Protein AF-A0AAJ3YZ56-F1 (afdb_monomer_lite)

Sequence (107 aa):
MEEWIRKLSYGNKRLNRSVLACSTLKISAIVQADFTEKLYKESLPFDKPVMKTVKRMMIQEETDSCTLYGKSGARLSRSGLRWFAGFITSGDSTYVFTLNMNGSVRE

Secondary structure (DSSP, 8-state):
-HHHHHHTT-TT----S-TTSS-S----HHHHHHHHHHHHTT-SSS-HHHHHHHHHHTEEEE-SS-EEEEEEEE--STT-EEEEEEEEEETTEEEEEEEEEE-----

Foldseek 3Di:
DLVLCVLLVAAPSAADPVNPPDTPGDHDFVSLLVSQVCLVVVNRPDDSVVSVVQQVVQFPDDDPFKTWGWDKDFDPDQFRWIKIWTWMDGPPDIGGGIDIDTDHPDD

Radius of gyration: 15.36 Å; chains: 1; bounding box: 38×43×35 Å

Organism: NCBI:txid1664069

Structure (mmCIF, N/CA/C/O backbone):
data_AF-A0AAJ3YZ56-F1
#
_entry.id   AF-A0AAJ3YZ56-F1
#
loop_
_atom_site.group_PDB
_atom_site.id
_atom_site.type_symbol
_atom_site.label_atom_id
_atom_site.label_alt_id
_atom_site.label_comp_id
_atom_site.label_asym_id
_atom_site.label_entity_id
_atom_site.label_seq_id
_atom_site.pdbx_PDB_ins_code
_atom_site.Cartn_x
_atom_site.Cartn_y
_atom_site.Cartn_z
_atom_site.occupancy
_atom_site.B_iso_or_equiv
_atom_site.auth_seq_id
_atom_site.auth_comp_id
_atom_site.auth_asym_id
_atom_site.auth_atom_id
_atom_site.pdbx_PDB_model_num
ATOM 1 N N . MET A 1 1 ? 14.701 -10.192 -7.749 1.00 83.88 1 MET A N 1
ATOM 2 C CA . MET A 1 1 ? 14.166 -8.812 -7.625 1.00 83.88 1 MET A CA 1
ATOM 3 C C . MET A 1 1 ? 13.410 -8.374 -8.878 1.00 83.88 1 MET A C 1
ATOM 5 O O . MET A 1 1 ? 12.254 -8.001 -8.749 1.00 83.88 1 MET A O 1
ATOM 9 N N . GLU A 1 2 ? 14.002 -8.456 -10.076 1.00 83.94 2 GLU A N 1
ATOM 10 C CA . GLU A 1 2 ? 13.324 -8.093 -11.340 1.00 83.94 2 GLU A CA 1
ATOM 11 C C . GLU A 1 2 ? 11.992 -8.820 -11.558 1.00 83.94 2 GLU A C 1
ATOM 13 O O . GLU A 1 2 ? 10.997 -8.202 -11.931 1.00 83.94 2 GLU A O 1
ATOM 18 N N . GLU A 1 3 ? 11.961 -10.122 -11.274 1.00 88.88 3 GLU A N 1
ATOM 19 C CA . GLU A 1 3 ? 10.750 -10.939 -11.355 1.00 88.88 3 GLU A CA 1
ATOM 20 C C . GLU A 1 3 ? 9.613 -10.371 -10.491 1.00 88.88 3 GLU A C 1
ATOM 22 O O . GLU A 1 3 ? 8.491 -10.222 -10.968 1.00 88.88 3 GLU A O 1
ATOM 27 N N . TRP A 1 4 ? 9.910 -9.971 -9.252 1.00 90.31 4 TRP A N 1
ATOM 28 C CA . TRP A 1 4 ? 8.927 -9.377 -8.344 1.00 90.31 4 TRP A CA 1
ATOM 29 C C . TRP A 1 4 ? 8.441 -8.012 -8.829 1.00 90.31 4 TRP A C 1
ATOM 31 O O . TRP A 1 4 ? 7.240 -7.765 -8.828 1.00 90.31 4 TRP A O 1
ATOM 41 N N . ILE A 1 5 ? 9.336 -7.157 -9.332 1.00 89.62 5 ILE A N 1
ATOM 42 C CA . ILE A 1 5 ? 8.956 -5.870 -9.938 1.00 89.62 5 ILE A CA 1
ATOM 43 C C . ILE A 1 5 ? 7.986 -6.075 -11.113 1.00 89.62 5 ILE A C 1
ATOM 45 O O . ILE A 1 5 ? 7.026 -5.316 -11.269 1.00 89.62 5 ILE A O 1
ATOM 49 N N . ARG A 1 6 ? 8.192 -7.125 -11.920 1.00 89.38 6 ARG A N 1
ATOM 50 C CA . ARG A 1 6 ? 7.289 -7.484 -13.023 1.00 89.38 6 ARG A CA 1
ATOM 51 C C . ARG A 1 6 ? 5.961 -8.053 -12.527 1.00 89.38 6 ARG A C 1
ATOM 53 O O . ARG A 1 6 ? 4.925 -7.576 -12.984 1.00 89.38 6 ARG A O 1
ATOM 60 N N . LYS A 1 7 ? 5.984 -9.006 -11.587 1.00 91.75 7 LYS A N 1
ATOM 61 C CA . LYS A 1 7 ? 4.785 -9.616 -10.975 1.00 91.75 7 LYS A CA 1
ATOM 62 C C . LYS A 1 7 ? 3.877 -8.569 -10.330 1.00 91.75 7 LYS A C 1
ATOM 64 O O . LYS A 1 7 ? 2.669 -8.603 -10.519 1.00 91.75 7 LYS A O 1
ATOM 69 N N . LEU A 1 8 ? 4.466 -7.596 -9.639 1.00 91.69 8 LEU A N 1
ATOM 70 C CA . LEU A 1 8 ? 3.749 -6.487 -9.005 1.00 91.69 8 LEU A CA 1
ATOM 71 C C . LEU A 1 8 ? 3.317 -5.398 -9.993 1.00 91.69 8 LEU A C 1
ATOM 73 O O . LEU A 1 8 ? 2.627 -4.461 -9.606 1.00 91.69 8 LEU A O 1
ATOM 77 N N . SER A 1 9 ? 3.744 -5.486 -11.257 1.00 89.06 9 SER A N 1
ATOM 78 C CA . SER A 1 9 ? 3.583 -4.427 -12.254 1.00 89.06 9 SER A CA 1
ATOM 79 C C . SER A 1 9 ? 4.036 -3.047 -11.756 1.00 89.06 9 SER A C 1
ATOM 81 O O . SER A 1 9 ? 3.416 -2.032 -12.058 1.00 89.06 9 SER A O 1
ATOM 83 N N . TYR A 1 10 ? 5.143 -3.008 -11.012 1.00 89.31 10 TYR A N 1
ATOM 84 C CA . TYR A 1 10 ? 5.581 -1.818 -10.291 1.00 89.31 10 TYR A CA 1
ATOM 85 C C . TYR A 1 10 ? 6.299 -0.817 -11.215 1.00 89.31 10 TYR A C 1
ATOM 87 O O . TYR A 1 10 ? 7.421 -1.052 -11.680 1.00 89.31 10 TYR A O 1
ATOM 95 N N . GLY A 1 11 ? 5.640 0.315 -11.484 1.00 89.06 11 GLY A N 1
ATOM 96 C CA . GLY A 1 11 ? 6.171 1.408 -12.301 1.00 89.06 11 GLY A CA 1
ATOM 97 C C . GLY A 1 11 ? 6.526 0.990 -13.733 1.00 89.06 11 GLY A C 1
ATOM 98 O O . GLY A 1 11 ? 5.826 0.207 -14.371 1.00 89.06 11 GLY A O 1
ATOM 99 N N . ASN A 1 12 ? 7.640 1.506 -14.252 1.00 89.00 12 ASN A N 1
ATOM 100 C CA . ASN A 1 12 ? 8.128 1.189 -15.599 1.00 89.00 12 ASN A CA 1
ATOM 101 C C . ASN A 1 12 ? 8.785 -0.202 -15.717 1.00 89.00 12 ASN A C 1
ATOM 103 O O . ASN A 1 12 ? 9.220 -0.568 -16.809 1.00 89.00 12 ASN A O 1
ATOM 107 N N . LYS A 1 13 ? 8.877 -0.963 -14.616 1.00 87.31 13 LYS A N 1
ATOM 108 C CA . LYS A 1 13 ? 9.425 -2.330 -14.541 1.00 87.31 13 LYS A CA 1
ATOM 109 C C . LYS A 1 13 ? 10.873 -2.475 -15.039 1.00 87.31 13 LYS A C 1
ATOM 111 O O . LYS A 1 13 ? 11.322 -3.588 -15.312 1.00 87.31 13 LYS A O 1
ATOM 116 N N . ARG A 1 14 ? 11.610 -1.365 -15.170 1.00 79.50 14 ARG A N 1
ATOM 117 C CA . ARG A 1 14 ? 13.011 -1.348 -15.609 1.00 79.50 14 ARG A CA 1
ATOM 118 C C . ARG A 1 14 ? 13.916 -1.322 -14.387 1.00 79.50 14 ARG A C 1
ATOM 120 O O . ARG A 1 14 ? 13.903 -0.360 -13.627 1.00 79.50 14 ARG A O 1
ATOM 127 N N . LEU A 1 15 ? 14.701 -2.378 -14.215 1.00 71.50 15 LEU A N 1
ATOM 128 C CA . LEU A 1 15 ? 15.752 -2.461 -13.209 1.00 71.50 15 LEU A CA 1
ATOM 129 C C . LEU A 1 15 ? 17.078 -2.666 -13.948 1.00 71.50 15 LEU A C 1
ATOM 131 O O . LEU A 1 15 ? 17.155 -3.500 -14.845 1.00 71.50 15 LEU A O 1
ATOM 135 N N . ASN A 1 16 ? 18.109 -1.893 -13.612 1.00 64.06 16 ASN A N 1
ATOM 136 C CA . ASN A 1 16 ? 19.484 -2.187 -14.011 1.00 64.06 16 ASN A CA 1
ATOM 137 C C . ASN A 1 16 ? 20.207 -2.886 -12.850 1.00 64.06 16 ASN A C 1
ATOM 139 O O . ASN A 1 16 ? 19.896 -2.655 -11.684 1.00 64.06 16 ASN A O 1
ATOM 143 N N . ARG A 1 17 ? 21.197 -3.729 -13.167 1.00 57.47 17 ARG A N 1
ATOM 144 C CA . ARG A 1 17 ? 21.908 -4.582 -12.194 1.00 57.47 17 ARG A CA 1
ATOM 145 C C . ARG A 1 17 ? 22.680 -3.823 -11.100 1.00 57.47 17 ARG A C 1
ATOM 147 O O . ARG A 1 17 ? 23.064 -4.435 -10.111 1.00 57.47 17 ARG A O 1
ATOM 154 N N . SER A 1 18 ? 22.872 -2.509 -11.232 1.00 55.66 18 SER A N 1
ATOM 155 C CA . SER A 1 18 ? 23.439 -1.656 -10.177 1.00 55.66 18 SER A CA 1
ATOM 156 C C . SER A 1 18 ? 22.318 -1.145 -9.262 1.00 55.66 18 SER A C 1
ATOM 158 O O . SER A 1 18 ? 21.860 -0.009 -9.357 1.00 55.66 18 SER A O 1
ATOM 160 N N . VAL A 1 19 ? 21.801 -2.041 -8.422 1.00 53.22 19 VAL A N 1
ATOM 161 C CA . VAL A 1 19 ? 20.520 -1.902 -7.701 1.00 53.22 19 VAL A CA 1
ATOM 162 C C . VAL A 1 19 ? 20.511 -0.789 -6.632 1.00 53.22 19 VAL A C 1
ATOM 164 O O . VAL A 1 19 ? 19.446 -0.440 -6.133 1.00 53.22 19 VAL A O 1
ATOM 167 N N . LEU A 1 20 ? 21.651 -0.172 -6.299 1.00 52.16 20 LEU A N 1
ATOM 168 C CA . LEU A 1 20 ? 21.754 0.748 -5.151 1.00 52.16 20 LEU A CA 1
ATOM 169 C C . LEU A 1 20 ? 22.188 2.184 -5.479 1.00 52.16 20 LEU A C 1
ATOM 171 O O . LEU A 1 20 ? 22.131 3.041 -4.603 1.00 52.16 20 LEU A O 1
ATOM 175 N N . ALA A 1 21 ? 22.542 2.498 -6.727 1.00 46.25 21 ALA A N 1
ATOM 176 C CA . ALA A 1 21 ? 22.945 3.852 -7.102 1.00 46.25 21 ALA A CA 1
ATOM 177 C C . ALA A 1 21 ? 22.287 4.266 -8.426 1.00 46.25 21 ALA A C 1
ATOM 179 O O . ALA A 1 21 ? 22.680 3.824 -9.500 1.00 46.25 21 ALA A O 1
ATOM 180 N N . CYS A 1 22 ? 21.278 5.141 -8.346 1.00 52.03 22 CYS A N 1
ATOM 181 C CA . CYS A 1 22 ? 20.605 5.771 -9.494 1.00 52.03 22 CYS A CA 1
ATOM 182 C C . CYS A 1 22 ? 19.838 4.823 -10.441 1.00 52.03 22 CYS A C 1
ATOM 184 O O . CYS A 1 22 ? 20.077 4.795 -11.649 1.00 52.03 22 CYS A O 1
ATOM 186 N N . SER A 1 23 ? 18.853 4.094 -9.911 1.00 62.94 23 SER A N 1
ATOM 187 C CA . SER A 1 23 ? 18.050 3.153 -10.697 1.00 62.94 23 SER A CA 1
ATOM 188 C C . SER A 1 23 ? 17.206 3.830 -11.794 1.00 62.94 23 SER A C 1
ATOM 190 O O . SER A 1 23 ? 16.662 4.928 -11.645 1.00 62.94 23 SER A O 1
ATOM 192 N N . THR A 1 24 ? 17.094 3.139 -12.932 1.00 71.81 24 THR A N 1
ATOM 193 C CA . THR A 1 24 ? 16.201 3.470 -14.063 1.00 71.81 24 THR A CA 1
ATOM 194 C C . THR A 1 24 ? 14.718 3.242 -13.746 1.00 71.81 24 THR A C 1
ATOM 196 O O . THR A 1 24 ? 13.849 3.589 -14.558 1.00 71.81 24 THR A O 1
ATOM 199 N N . LEU A 1 25 ? 14.428 2.684 -12.567 1.00 81.50 25 LEU A N 1
ATOM 200 C CA . LEU A 1 25 ? 13.086 2.420 -12.080 1.00 81.50 25 LEU A CA 1
ATOM 201 C C . LEU A 1 25 ? 12.377 3.746 -11.806 1.00 81.50 25 LEU A C 1
ATOM 203 O O . LEU A 1 25 ? 12.835 4.579 -11.025 1.00 81.50 25 LEU A O 1
ATOM 207 N N . LYS A 1 26 ? 11.246 3.942 -12.477 1.00 86.81 26 LYS A N 1
ATOM 208 C CA . LYS A 1 26 ? 10.389 5.118 -12.318 1.00 86.81 26 LYS A CA 1
ATOM 209 C C . LYS A 1 26 ? 8.970 4.655 -12.044 1.00 86.81 26 LYS A C 1
ATOM 211 O O . LYS A 1 26 ? 8.499 3.713 -12.679 1.00 86.81 26 LYS A O 1
ATOM 216 N N . ILE A 1 27 ? 8.294 5.348 -11.141 1.00 89.62 27 ILE A N 1
ATOM 217 C CA . ILE A 1 27 ? 6.893 5.121 -10.794 1.00 89.62 27 ILE A CA 1
ATOM 218 C C . ILE A 1 27 ? 6.172 6.470 -10.728 1.00 89.62 27 ILE A C 1
ATOM 220 O O . ILE A 1 27 ? 6.772 7.477 -10.351 1.00 89.62 27 ILE A O 1
ATOM 224 N N . SER A 1 28 ? 4.913 6.507 -11.162 1.00 91.94 28 SER A N 1
ATOM 225 C CA . SER A 1 28 ? 4.053 7.688 -11.046 1.00 91.94 28 SER A CA 1
ATOM 226 C C . SER A 1 28 ? 3.297 7.676 -9.716 1.00 91.94 28 SER A C 1
ATOM 228 O O . SER A 1 28 ? 3.138 6.623 -9.099 1.00 91.94 28 SER A O 1
ATOM 230 N N . ALA A 1 29 ? 2.796 8.836 -9.282 1.00 93.31 29 ALA A N 1
ATOM 231 C CA . ALA A 1 29 ? 2.093 8.945 -8.003 1.00 93.31 29 ALA A CA 1
ATOM 232 C C . ALA A 1 29 ? 0.830 8.081 -7.944 1.00 93.31 29 ALA A C 1
ATOM 234 O O . ALA A 1 29 ? 0.600 7.406 -6.948 1.00 93.31 29 ALA A O 1
ATOM 235 N N . ILE A 1 30 ? 0.075 8.015 -9.042 1.00 94.56 30 ILE A N 1
ATOM 236 C CA . ILE A 1 30 ? -1.125 7.178 -9.116 1.00 94.56 30 ILE A CA 1
ATOM 237 C C . ILE A 1 30 ? -0.804 5.678 -9.034 1.00 94.56 30 ILE A C 1
ATOM 239 O O . ILE A 1 30 ? -1.492 4.943 -8.337 1.00 94.56 30 ILE A O 1
ATOM 243 N N . VAL A 1 31 ? 0.281 5.219 -9.673 1.00 94.94 31 VAL A N 1
ATOM 244 C CA . VAL A 1 31 ? 0.704 3.808 -9.593 1.00 94.94 31 VAL A CA 1
ATOM 245 C C . VAL A 1 31 ? 1.226 3.479 -8.190 1.00 94.94 31 VAL A C 1
ATOM 247 O O . VAL A 1 31 ? 1.007 2.379 -7.691 1.00 94.94 31 VAL A O 1
ATOM 250 N N . GLN A 1 32 ? 1.883 4.430 -7.520 1.00 96.25 32 GLN A N 1
ATOM 251 C CA . GLN A 1 32 ? 2.290 4.269 -6.124 1.00 96.25 32 GLN A CA 1
ATOM 252 C C . GLN A 1 32 ? 1.083 4.218 -5.169 1.00 96.25 32 GLN A C 1
ATOM 254 O O . GLN A 1 32 ? 1.104 3.436 -4.214 1.00 96.25 32 GLN A O 1
ATOM 259 N N . ALA A 1 33 ? 0.029 4.994 -5.433 1.00 96.50 33 ALA A N 1
ATOM 260 C CA . ALA A 1 33 ? -1.217 4.932 -4.674 1.00 96.50 33 ALA A CA 1
ATOM 261 C C . ALA A 1 33 ? -1.914 3.572 -4.857 1.00 96.50 33 ALA A C 1
ATOM 263 O O . ALA A 1 33 ? -2.224 2.925 -3.863 1.00 96.50 33 ALA A O 1
ATOM 264 N N . ASP A 1 34 ? -2.044 3.077 -6.094 1.00 96.88 34 ASP A N 1
ATOM 265 C CA . ASP A 1 34 ? -2.604 1.745 -6.394 1.00 96.88 34 ASP A CA 1
ATOM 266 C C . ASP A 1 34 ? -1.819 0.611 -5.705 1.00 96.88 34 ASP A C 1
ATOM 268 O O . ASP A 1 34 ? -2.396 -0.295 -5.102 1.00 96.88 34 ASP A O 1
ATOM 272 N N . PHE A 1 35 ? -0.483 0.677 -5.710 1.00 97.38 35 PHE A N 1
ATOM 273 C CA . PHE A 1 35 ? 0.340 -0.287 -4.976 1.00 97.38 35 PHE A CA 1
ATOM 274 C C . PHE A 1 35 ? 0.069 -0.247 -3.463 1.00 97.38 35 PHE A C 1
ATOM 276 O O . PHE A 1 35 ? -0.068 -1.294 -2.825 1.00 97.38 35 PHE A O 1
ATOM 283 N N . THR A 1 36 ? -0.019 0.956 -2.891 1.00 97.75 36 THR A N 1
ATOM 284 C CA . THR A 1 36 ? -0.300 1.159 -1.461 1.00 97.75 36 THR A CA 1
ATOM 285 C C . THR A 1 36 ? -1.696 0.657 -1.090 1.00 97.75 36 THR A C 1
ATOM 287 O O . THR A 1 36 ? -1.859 0.011 -0.057 1.00 97.75 36 THR A O 1
ATOM 290 N N . GLU A 1 37 ? -2.691 0.872 -1.950 1.00 97.75 37 GLU A N 1
ATOM 291 C CA . GLU A 1 37 ? -4.047 0.357 -1.764 1.00 97.75 37 GLU A CA 1
ATOM 292 C C . GLU A 1 37 ? -4.073 -1.178 -1.754 1.00 97.75 37 GLU A C 1
ATOM 294 O O . GLU A 1 37 ? -4.681 -1.784 -0.870 1.00 97.75 37 GLU A O 1
ATOM 299 N N . LYS A 1 38 ? -3.365 -1.826 -2.686 1.00 98.12 38 LYS A N 1
ATOM 300 C CA . LYS A 1 38 ? -3.242 -3.293 -2.721 1.00 98.12 38 LYS A CA 1
ATOM 301 C C . LYS A 1 38 ? -2.530 -3.848 -1.491 1.00 98.12 38 LYS A C 1
ATOM 303 O O . LYS A 1 38 ? -2.922 -4.894 -0.976 1.00 98.12 38 LYS A O 1
ATOM 308 N N . LEU A 1 39 ? -1.508 -3.151 -0.989 1.00 98.19 39 LEU A N 1
ATOM 309 C CA . LEU A 1 39 ? -0.849 -3.506 0.269 1.00 98.19 39 LEU A CA 1
ATOM 310 C C . LEU A 1 39 ? -1.817 -3.396 1.455 1.00 98.19 39 LEU A C 1
ATOM 312 O O . LEU A 1 39 ? -1.881 -4.309 2.280 1.00 98.19 39 LEU A O 1
ATOM 316 N N . TYR A 1 40 ? -2.584 -2.304 1.531 1.00 97.50 40 TYR A N 1
ATOM 317 C CA . TYR A 1 40 ? -3.600 -2.103 2.563 1.00 97.50 40 TYR A CA 1
ATOM 318 C C . TYR A 1 40 ? -4.636 -3.236 2.554 1.00 97.50 40 TYR A C 1
ATOM 320 O O . TYR A 1 40 ? -4.816 -3.895 3.584 1.00 97.50 40 TYR A O 1
ATOM 328 N N . LYS A 1 41 ? -5.214 -3.517 1.375 1.00 97.75 41 LYS A N 1
ATOM 329 C CA . LYS A 1 41 ? -6.199 -4.583 1.120 1.00 97.75 41 LYS A CA 1
ATOM 330 C C . LYS A 1 41 ? -5.628 -6.001 1.218 1.00 97.75 41 LYS A C 1
ATOM 332 O O . LYS A 1 41 ? -6.382 -6.959 1.080 1.00 97.75 41 LYS A O 1
ATOM 337 N N . GLU A 1 42 ? -4.321 -6.144 1.447 1.00 98.00 42 GLU A N 1
ATOM 338 C CA . GLU A 1 42 ? -3.632 -7.436 1.524 1.00 98.00 42 GLU A CA 1
ATOM 339 C C . GLU A 1 42 ? -3.835 -8.293 0.256 1.00 98.00 42 GLU A C 1
ATOM 341 O O . GLU A 1 42 ? -3.974 -9.513 0.336 1.00 98.00 42 GLU A O 1
ATOM 346 N N . SER A 1 43 ? -3.872 -7.650 -0.918 1.00 97.81 43 SER A N 1
ATOM 347 C CA . SER A 1 43 ? -4.150 -8.279 -2.221 1.00 97.81 43 SER A CA 1
ATOM 348 C C . SER A 1 43 ? -2.928 -8.395 -3.138 1.00 97.81 43 SER A C 1
ATOM 350 O O . SER A 1 43 ? -3.042 -8.825 -4.287 1.00 97.81 43 SER A O 1
ATOM 352 N N . LEU A 1 44 ? -1.743 -8.023 -2.647 1.00 97.44 44 LEU A N 1
ATOM 353 C CA . LEU A 1 44 ? -0.483 -8.310 -3.332 1.00 97.44 44 LEU A CA 1
ATOM 354 C C . LEU A 1 44 ? -0.183 -9.823 -3.284 1.00 97.44 44 LEU A C 1
ATOM 356 O O . LEU A 1 44 ? -0.652 -10.506 -2.375 1.00 97.44 44 LEU A O 1
ATOM 360 N N . PRO A 1 45 ? 0.629 -10.362 -4.216 1.00 96.94 45 PRO A N 1
ATOM 361 C CA . PRO A 1 45 ? 0.999 -11.780 -4.265 1.00 96.94 45 PRO A CA 1
ATOM 362 C C . PRO A 1 45 ? 2.047 -12.149 -3.193 1.00 96.94 45 PRO A C 1
ATOM 364 O O . PRO A 1 45 ? 3.106 -12.691 -3.506 1.00 96.94 45 PRO A O 1
ATOM 367 N N . PHE A 1 46 ? 1.764 -11.813 -1.935 1.00 96.88 46 PHE A N 1
ATOM 368 C CA . PHE A 1 46 ? 2.567 -12.112 -0.753 1.00 96.88 46 PHE A CA 1
ATOM 369 C C . PHE A 1 46 ? 1.671 -12.654 0.359 1.00 96.88 46 PHE A C 1
ATOM 371 O O . PHE A 1 46 ? 0.462 -12.424 0.368 1.00 96.88 46 PHE A O 1
ATOM 378 N N . ASP A 1 47 ? 2.266 -13.323 1.341 1.00 98.25 47 ASP A N 1
ATOM 379 C CA . ASP A 1 47 ? 1.503 -13.840 2.470 1.00 98.25 47 ASP A CA 1
ATOM 380 C C . ASP A 1 47 ? 0.953 -12.700 3.339 1.00 98.25 47 ASP A C 1
ATOM 382 O O . ASP A 1 47 ? 1.641 -11.714 3.637 1.00 98.25 47 ASP A O 1
ATOM 386 N N . LYS A 1 48 ? -0.289 -12.854 3.817 1.00 98.19 48 LYS A N 1
ATOM 387 C CA . LYS A 1 48 ? -0.941 -11.863 4.692 1.00 98.19 48 LYS A CA 1
ATOM 388 C C . LYS A 1 48 ? -0.095 -11.487 5.919 1.00 98.19 48 LYS A C 1
ATOM 390 O O . LYS A 1 48 ? 0.000 -10.293 6.204 1.00 98.19 48 LYS A O 1
ATOM 395 N N . PRO A 1 49 ? 0.565 -12.422 6.638 1.00 98.44 49 PRO A N 1
ATOM 396 C CA . PRO A 1 49 ? 1.429 -12.064 7.765 1.00 98.44 49 PRO A CA 1
ATOM 397 C C . PRO A 1 49 ? 2.598 -11.152 7.373 1.00 98.44 49 PRO A C 1
ATOM 399 O O . PRO A 1 49 ? 2.946 -10.245 8.132 1.00 98.44 49 PRO A O 1
ATOM 402 N N . VAL A 1 50 ? 3.171 -11.340 6.180 1.00 98.31 50 VAL A N 1
ATOM 403 C CA . VAL A 1 50 ? 4.253 -10.492 5.657 1.00 98.31 50 VAL A CA 1
ATOM 404 C C . VAL A 1 50 ? 3.727 -9.086 5.386 1.00 98.31 50 VAL A C 1
ATOM 406 O O . VAL A 1 50 ? 4.293 -8.118 5.887 1.00 98.31 50 VAL A O 1
ATOM 409 N N . MET A 1 51 ? 2.596 -8.955 4.688 1.00 98.56 51 MET A N 1
ATOM 410 C CA . MET A 1 51 ? 1.988 -7.644 4.426 1.00 98.56 51 MET A CA 1
ATOM 411 C C . MET A 1 51 ? 1.575 -6.924 5.712 1.00 98.56 51 MET A C 1
ATOM 413 O O . MET A 1 51 ? 1.838 -5.734 5.855 1.00 98.56 51 MET A O 1
ATOM 417 N N . LYS A 1 52 ? 1.006 -7.635 6.693 1.00 98.31 52 LYS A N 1
ATOM 418 C CA . LYS A 1 52 ? 0.708 -7.075 8.023 1.00 98.31 52 LYS A CA 1
ATOM 419 C C . LYS A 1 52 ? 1.965 -6.583 8.733 1.00 98.31 52 LYS A C 1
ATOM 421 O O . LYS A 1 52 ? 1.929 -5.547 9.388 1.00 98.31 52 LYS A O 1
ATOM 426 N N . THR A 1 53 ? 3.077 -7.298 8.581 1.00 98.56 53 THR A N 1
ATOM 427 C CA . THR A 1 53 ? 4.370 -6.900 9.149 1.00 98.56 53 THR A CA 1
ATOM 428 C C . THR A 1 53 ? 4.891 -5.630 8.485 1.00 98.56 53 THR A C 1
ATOM 430 O O . THR A 1 53 ? 5.254 -4.694 9.190 1.00 98.56 53 THR A O 1
ATOM 433 N N . VAL A 1 54 ? 4.833 -5.547 7.152 1.00 98.12 54 VAL A N 1
ATOM 434 C CA . VAL A 1 54 ? 5.197 -4.334 6.404 1.00 98.12 54 VAL A CA 1
ATOM 435 C C . VAL A 1 54 ? 4.314 -3.152 6.807 1.00 98.12 54 VAL A C 1
ATOM 437 O O . VAL A 1 54 ? 4.845 -2.086 7.098 1.00 98.12 54 VAL A O 1
ATOM 440 N N . LYS A 1 55 ? 2.988 -3.334 6.907 1.00 98.00 55 LYS A N 1
ATOM 441 C CA . LYS A 1 55 ? 2.073 -2.282 7.381 1.00 98.00 55 LYS A CA 1
ATOM 442 C C . LYS A 1 55 ? 2.451 -1.805 8.784 1.00 98.00 55 LYS A C 1
ATOM 444 O O . LYS A 1 55 ? 2.581 -0.607 8.983 1.00 98.00 55 LYS A O 1
ATOM 449 N N . ARG A 1 56 ? 2.727 -2.705 9.734 1.00 97.88 56 ARG A N 1
ATOM 450 C CA . ARG A 1 56 ? 3.188 -2.308 11.080 1.00 97.88 56 ARG A CA 1
ATOM 451 C C . ARG A 1 56 ? 4.488 -1.501 11.048 1.00 97.88 56 ARG A C 1
ATOM 453 O O . ARG A 1 56 ? 4.591 -0.506 11.749 1.00 97.88 56 ARG A O 1
ATOM 460 N N . MET A 1 57 ? 5.449 -1.881 10.205 1.00 98.00 57 MET A N 1
ATOM 461 C CA . MET A 1 57 ? 6.702 -1.129 10.035 1.00 98.00 57 MET A CA 1
ATOM 462 C C . MET A 1 57 ? 6.501 0.265 9.420 1.00 98.00 57 MET A C 1
ATOM 464 O O . MET A 1 57 ? 7.397 1.099 9.503 1.00 98.00 57 MET A O 1
ATOM 468 N N . MET A 1 58 ? 5.359 0.516 8.776 1.00 98.00 58 MET A N 1
ATOM 469 C CA . MET A 1 58 ? 5.033 1.812 8.183 1.00 98.00 58 MET A CA 1
ATOM 470 C C . MET A 1 58 ? 4.384 2.788 9.170 1.00 98.00 58 MET A C 1
ATOM 472 O O . MET A 1 58 ? 4.249 3.951 8.801 1.00 98.00 58 MET A O 1
ATOM 476 N N . ILE A 1 59 ? 3.983 2.370 10.378 1.00 98.25 59 ILE A N 1
ATOM 477 C CA . ILE A 1 59 ? 3.363 3.276 11.362 1.00 98.25 59 ILE A CA 1
ATOM 478 C C . ILE A 1 59 ? 4.319 4.443 11.643 1.00 98.25 59 ILE A C 1
ATOM 480 O O . ILE A 1 59 ? 5.471 4.234 12.017 1.00 98.25 59 ILE A O 1
ATOM 484 N N . GLN A 1 60 ? 3.845 5.664 11.406 1.00 97.88 60 GLN A N 1
ATOM 485 C CA . GLN A 1 60 ? 4.546 6.910 11.728 1.00 97.88 60 GLN A CA 1
ATOM 486 C C . GLN A 1 60 ? 3.953 7.564 12.974 1.00 97.88 60 GLN A C 1
ATOM 488 O O . GLN A 1 60 ? 4.686 8.150 13.763 1.00 97.88 60 GLN A O 1
ATOM 493 N N . GLU A 1 61 ? 2.636 7.454 13.138 1.00 97.56 61 GLU A N 1
ATOM 494 C CA . GLU A 1 61 ? 1.896 8.045 14.245 1.00 97.56 61 GLU A CA 1
ATOM 495 C C . GLU A 1 61 ? 0.650 7.207 14.531 1.00 97.56 61 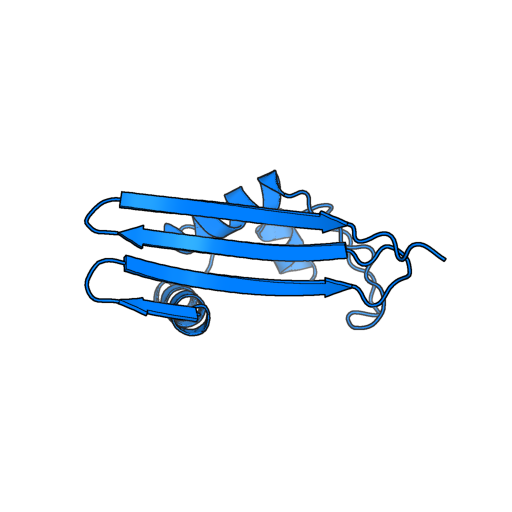GLU A C 1
ATOM 497 O O . GLU A 1 61 ? 0.006 6.693 13.612 1.00 97.56 61 GLU A O 1
ATOM 502 N N . GLU A 1 62 ? 0.321 7.069 15.809 1.00 97.06 62 GLU A N 1
ATOM 503 C CA . GLU A 1 62 ? -0.863 6.373 16.293 1.00 97.06 62 GLU A CA 1
ATOM 504 C C . GLU A 1 62 ? -1.513 7.237 17.371 1.00 97.06 62 GLU A C 1
ATOM 506 O O . GLU A 1 62 ? -0.855 7.677 18.313 1.00 97.06 62 GLU A O 1
ATOM 511 N N . THR A 1 63 ? -2.799 7.516 17.191 1.00 96.25 63 THR A N 1
ATOM 512 C CA . THR A 1 63 ? -3.626 8.302 18.107 1.00 96.25 63 THR A CA 1
ATOM 513 C C . THR A 1 63 ? -4.916 7.541 18.391 1.00 96.25 63 THR A C 1
ATOM 515 O O . THR A 1 63 ? -5.249 6.591 17.682 1.00 96.25 63 THR A O 1
ATOM 518 N N . ASP A 1 64 ? -5.705 8.017 19.353 1.00 94.19 64 ASP A N 1
ATOM 519 C CA . ASP A 1 64 ? -7.007 7.419 19.678 1.00 94.19 64 ASP A CA 1
ATOM 520 C C . ASP A 1 64 ? -8.004 7.448 18.502 1.00 94.19 64 ASP A C 1
ATOM 522 O O . ASP A 1 64 ? -8.948 6.662 18.460 1.00 94.19 64 ASP A O 1
ATOM 526 N N . SER A 1 65 ? -7.813 8.361 17.542 1.00 94.69 65 SER A N 1
ATOM 527 C CA . SER A 1 65 ? -8.759 8.605 16.441 1.00 94.69 65 SER A CA 1
ATOM 528 C C . SER A 1 65 ? -8.281 8.105 15.076 1.00 94.69 65 SER A C 1
ATOM 530 O O . SER A 1 65 ? -9.094 7.896 14.165 1.00 94.69 65 SER A O 1
ATOM 532 N N . CYS A 1 66 ? -6.968 7.936 14.902 1.00 96.94 66 CYS A N 1
ATOM 533 C CA . CYS A 1 66 ? -6.385 7.523 13.635 1.00 96.94 66 CYS A CA 1
ATOM 534 C C . CYS A 1 66 ? -4.972 6.948 13.774 1.00 96.94 66 CYS A C 1
ATOM 536 O O . CYS A 1 66 ? -4.228 7.267 14.703 1.00 96.94 66 CYS A O 1
ATOM 538 N N . THR A 1 67 ? -4.581 6.161 12.774 1.00 98.31 67 THR A N 1
ATOM 539 C CA . THR A 1 67 ? -3.211 5.665 12.611 1.00 98.31 67 THR A CA 1
ATOM 540 C C . THR A 1 67 ? -2.688 6.072 11.239 1.00 98.31 67 THR A C 1
ATOM 542 O O . THR A 1 67 ? -3.318 5.798 10.211 1.00 98.31 67 THR A O 1
ATOM 545 N N . LEU A 1 68 ? -1.527 6.728 11.216 1.00 98.31 68 LEU A N 1
ATOM 546 C CA . LEU A 1 68 ? -0.821 7.129 10.005 1.00 98.31 68 LEU A CA 1
ATOM 547 C C . LEU A 1 68 ? 0.238 6.087 9.656 1.00 98.31 68 LEU A C 1
ATOM 549 O O . LEU A 1 68 ? 1.216 5.892 10.378 1.00 98.31 68 LEU A O 1
ATOM 553 N N . TYR A 1 69 ? 0.089 5.487 8.482 1.00 98.62 69 TYR A N 1
ATOM 554 C CA . TYR A 1 69 ? 1.071 4.601 7.880 1.00 98.62 69 TYR A CA 1
ATOM 555 C C . TYR A 1 69 ? 1.742 5.325 6.724 1.00 98.62 69 TYR A C 1
ATOM 557 O O . TYR A 1 69 ? 1.063 5.842 5.839 1.00 98.62 69 TYR A O 1
ATOM 565 N N . GLY A 1 70 ? 3.068 5.331 6.665 1.00 97.31 70 GLY A N 1
ATOM 566 C CA . GLY A 1 70 ? 3.761 5.974 5.563 1.00 97.31 70 GLY A CA 1
ATOM 567 C C . GLY A 1 70 ? 5.232 5.631 5.452 1.00 97.31 70 GLY A C 1
ATOM 568 O O . GLY A 1 70 ? 5.871 5.131 6.374 1.00 97.31 70 GLY A O 1
ATOM 569 N N . LYS A 1 71 ? 5.784 5.924 4.278 1.00 96.69 71 LYS A N 1
ATOM 570 C CA . LYS A 1 71 ? 7.216 5.847 4.018 1.00 96.69 71 LYS A CA 1
ATOM 571 C C . LYS A 1 71 ? 7.678 7.082 3.261 1.00 96.69 71 LYS A C 1
ATOM 573 O O . LYS A 1 71 ? 7.150 7.416 2.200 1.00 96.69 71 LYS A O 1
ATOM 578 N N . SER A 1 72 ? 8.715 7.725 3.791 1.00 93.06 72 SER A N 1
ATOM 579 C CA . SER A 1 72 ? 9.432 8.806 3.117 1.00 93.06 72 SER A CA 1
ATOM 580 C C . SER A 1 72 ? 10.413 8.268 2.072 1.00 93.06 72 SER A C 1
ATOM 582 O O . SER A 1 72 ? 11.053 7.226 2.261 1.00 93.06 72 SER A O 1
ATOM 584 N N . GLY A 1 73 ? 10.559 8.997 0.971 1.00 88.69 73 GLY A N 1
ATOM 585 C CA . GLY A 1 73 ? 11.571 8.763 -0.052 1.00 88.69 73 GLY A CA 1
ATOM 586 C C . GLY A 1 73 ? 12.143 10.088 -0.533 1.00 88.69 73 GLY A C 1
ATOM 587 O O . GLY A 1 73 ? 11.404 11.031 -0.785 1.00 88.69 73 GLY A O 1
ATOM 588 N N . ALA A 1 74 ? 13.459 10.183 -0.672 1.00 83.44 74 ALA A N 1
ATOM 589 C CA . ALA A 1 74 ? 14.106 11.372 -1.211 1.00 83.44 74 ALA A CA 1
ATOM 590 C C . ALA A 1 74 ? 15.207 10.952 -2.177 1.00 83.44 74 ALA A C 1
ATOM 592 O O . ALA A 1 74 ? 15.971 10.027 -1.898 1.00 83.44 74 ALA A O 1
ATOM 593 N N . ARG A 1 75 ? 15.297 11.639 -3.317 1.00 75.25 75 ARG A N 1
ATOM 594 C CA . ARG A 1 75 ? 16.424 11.483 -4.233 1.00 75.25 75 ARG A CA 1
ATOM 595 C C . ARG A 1 75 ? 17.424 12.601 -3.973 1.00 75.25 75 ARG A C 1
ATOM 597 O O . ARG A 1 75 ? 17.116 13.764 -4.227 1.00 75.25 75 ARG A O 1
ATOM 604 N N . LEU A 1 76 ? 18.631 12.238 -3.539 1.00 68.00 76 LEU A N 1
ATOM 605 C CA . LEU A 1 76 ? 19.793 13.133 -3.498 1.00 68.00 76 LEU A CA 1
ATOM 606 C C . LEU A 1 76 ? 20.175 13.499 -4.941 1.00 68.00 76 LEU A C 1
ATOM 608 O O . LEU A 1 76 ? 20.937 12.807 -5.607 1.00 68.00 76 LEU A O 1
ATOM 612 N N . SER A 1 77 ? 19.531 14.527 -5.478 1.00 67.69 77 SER A N 1
ATOM 613 C CA . SER A 1 77 ? 19.743 15.040 -6.830 1.00 67.69 77 SER A CA 1
ATOM 614 C C . SER A 1 77 ? 19.352 16.511 -6.877 1.00 67.69 77 SER A C 1
ATOM 616 O O . SER A 1 77 ? 18.584 16.964 -6.027 1.00 67.69 77 SER A O 1
ATOM 618 N N . ARG A 1 78 ? 19.815 17.241 -7.900 1.00 60.41 78 ARG A N 1
ATOM 619 C CA . ARG A 1 78 ? 19.507 18.671 -8.087 1.00 60.41 78 ARG A CA 1
ATOM 620 C C . ARG A 1 78 ? 18.007 18.994 -8.094 1.00 60.41 78 ARG A C 1
ATOM 622 O O . ARG A 1 78 ? 17.645 20.121 -7.792 1.00 60.41 78 ARG A O 1
ATOM 629 N N . SER A 1 79 ? 17.139 18.035 -8.432 1.00 66.50 79 SER A N 1
ATOM 630 C CA . SER A 1 79 ? 15.690 18.267 -8.477 1.00 66.50 79 SER A CA 1
ATOM 631 C C . SER A 1 79 ? 15.019 18.264 -7.097 1.00 66.50 79 SER A C 1
ATOM 633 O O . SER A 1 79 ? 13.863 18.657 -6.991 1.00 66.50 79 SER A O 1
ATOM 635 N N . GLY A 1 80 ? 15.692 17.763 -6.053 1.00 73.50 80 GLY A N 1
ATOM 636 C CA . GLY A 1 80 ? 15.116 17.684 -4.709 1.00 73.50 80 GLY A CA 1
ATOM 637 C C . GLY A 1 80 ? 13.813 16.877 -4.641 1.00 73.50 80 GLY A C 1
ATOM 638 O O . GLY A 1 80 ? 12.946 17.208 -3.833 1.00 73.50 80 GLY A O 1
ATOM 639 N N . LEU A 1 81 ? 13.639 15.863 -5.503 1.00 81.31 81 LEU A N 1
ATOM 640 C CA . LEU A 1 81 ? 12.411 15.064 -5.556 1.00 81.31 81 LEU A CA 1
ATOM 641 C C . LEU A 1 81 ? 12.205 14.308 -4.237 1.00 81.31 81 LEU A C 1
ATOM 643 O O . LEU A 1 81 ? 13.039 13.489 -3.833 1.00 81.31 81 LEU A O 1
ATOM 647 N N . ARG A 1 82 ? 11.064 14.566 -3.603 1.00 88.75 82 ARG A N 1
ATOM 648 C CA . ARG A 1 82 ? 10.633 13.999 -2.326 1.00 88.75 82 ARG A CA 1
ATOM 649 C C . ARG A 1 82 ? 9.295 13.300 -2.491 1.00 88.75 82 ARG A C 1
ATOM 651 O O . ARG A 1 82 ? 8.427 13.760 -3.227 1.00 88.75 82 ARG A O 1
ATOM 658 N N . TRP A 1 83 ? 9.153 12.198 -1.779 1.00 93.12 83 TRP A N 1
ATOM 659 C CA . TRP A 1 83 ? 7.989 11.338 -1.764 1.00 93.12 83 TRP A CA 1
ATOM 660 C C . TRP A 1 83 ? 7.566 11.057 -0.334 1.00 93.12 83 TRP A C 1
ATOM 662 O O . TRP A 1 83 ? 8.406 10.830 0.541 1.00 93.12 83 TRP A O 1
ATOM 672 N N . PHE A 1 84 ? 6.260 10.997 -0.133 1.00 95.31 84 PHE A N 1
ATOM 673 C CA . PHE A 1 84 ? 5.662 10.393 1.042 1.00 95.31 84 PHE A CA 1
ATOM 674 C C . PHE A 1 84 ? 4.419 9.628 0.595 1.00 95.31 84 PHE A C 1
ATOM 676 O O . PHE A 1 84 ? 3.479 10.217 0.070 1.00 95.31 84 PHE A O 1
ATOM 683 N N . ALA A 1 85 ? 4.445 8.306 0.722 1.00 97.44 85 ALA A N 1
ATOM 684 C CA . ALA A 1 85 ? 3.348 7.438 0.302 1.00 97.44 85 ALA A CA 1
ATOM 685 C C . ALA A 1 85 ? 2.872 6.608 1.486 1.00 97.44 85 ALA A C 1
ATOM 687 O O . ALA A 1 85 ? 3.693 6.161 2.293 1.00 97.44 85 ALA A O 1
ATOM 688 N N . GLY A 1 86 ? 1.562 6.408 1.586 1.00 98.00 86 GLY A N 1
ATOM 689 C CA . GLY A 1 86 ? 0.978 5.831 2.780 1.00 98.00 86 GLY A CA 1
ATOM 690 C C . GLY A 1 86 ? -0.540 5.761 2.757 1.00 98.00 86 GLY A C 1
ATOM 691 O O . GLY A 1 86 ? -1.184 5.970 1.727 1.00 98.00 86 GLY A O 1
ATOM 692 N N . PHE A 1 87 ? -1.101 5.443 3.915 1.00 98.50 87 PHE A N 1
ATOM 693 C CA . PHE A 1 87 ? -2.535 5.459 4.146 1.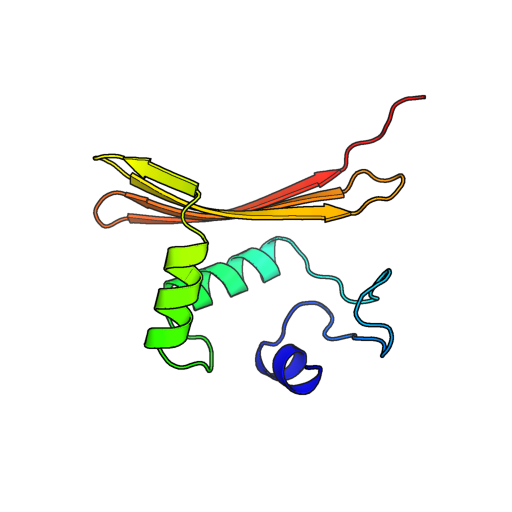00 98.50 87 PHE A CA 1
ATOM 694 C C . PHE A 1 87 ? -2.840 5.828 5.600 1.00 98.50 87 PHE A C 1
ATOM 696 O O . PHE A 1 87 ? -2.013 5.623 6.487 1.00 98.50 87 PHE A O 1
ATOM 703 N N . ILE A 1 88 ? -4.022 6.388 5.836 1.00 98.19 88 ILE A N 1
ATOM 704 C CA . ILE A 1 88 ? -4.537 6.707 7.173 1.00 98.19 88 ILE A CA 1
ATOM 705 C C . ILE A 1 88 ? -5.754 5.831 7.426 1.00 98.19 88 ILE A C 1
ATOM 707 O O . ILE A 1 88 ? -6.643 5.778 6.577 1.00 98.19 88 ILE A O 1
ATOM 711 N N . THR A 1 89 ? -5.808 5.177 8.582 1.00 97.62 89 THR A N 1
ATOM 712 C CA . THR A 1 89 ? -7.010 4.489 9.069 1.00 97.62 89 THR A CA 1
ATOM 713 C C . THR A 1 89 ? -7.665 5.340 10.149 1.00 97.62 89 THR A C 1
ATOM 715 O O . THR A 1 89 ? -6.987 5.743 11.091 1.00 97.62 89 THR A O 1
ATOM 718 N N . SER A 1 90 ? -8.959 5.629 10.021 1.00 95.94 90 SER A N 1
ATOM 719 C CA . SER A 1 90 ? -9.736 6.361 11.028 1.00 95.94 90 SER A CA 1
ATOM 720 C C . SER A 1 90 ? -11.161 5.813 11.067 1.00 95.94 90 SER A C 1
ATOM 722 O O . SER A 1 90 ? -11.884 5.879 10.068 1.00 95.94 90 SER A O 1
ATOM 724 N N . GLY A 1 91 ? -11.537 5.217 12.202 1.00 92.31 91 GLY A N 1
ATOM 725 C CA . GLY A 1 91 ? -12.755 4.409 12.310 1.00 92.31 91 GLY A CA 1
ATOM 726 C C . GLY A 1 91 ? -12.810 3.334 11.218 1.00 92.31 91 GLY A C 1
ATOM 727 O O . GLY A 1 91 ? -11.823 2.641 10.969 1.00 92.31 91 GLY A O 1
ATOM 728 N N . ASP A 1 92 ? -13.939 3.261 10.514 1.00 92.62 92 ASP A N 1
ATOM 729 C CA . ASP A 1 92 ? -14.151 2.324 9.401 1.00 92.62 92 ASP A CA 1
ATOM 730 C C . ASP A 1 92 ? -13.614 2.834 8.051 1.00 92.62 92 ASP A C 1
ATOM 732 O O . ASP A 1 92 ? -13.727 2.162 7.025 1.00 92.62 92 ASP A O 1
ATOM 736 N N . SER A 1 93 ? -13.038 4.039 8.020 1.00 95.88 93 SER A N 1
ATOM 737 C CA . SER A 1 93 ? -12.544 4.667 6.796 1.00 95.88 93 SER A CA 1
ATOM 738 C C . SER A 1 93 ? -11.036 4.509 6.650 1.00 95.88 93 SER A C 1
ATOM 740 O O . SER A 1 93 ? -10.268 4.592 7.609 1.00 95.88 93 SER A O 1
ATOM 742 N N . THR A 1 94 ? -10.586 4.310 5.412 1.00 97.25 94 THR A N 1
ATOM 743 C CA . THR A 1 94 ? -9.163 4.326 5.068 1.00 97.25 94 THR A CA 1
ATOM 744 C C . THR A 1 94 ? -8.913 5.221 3.86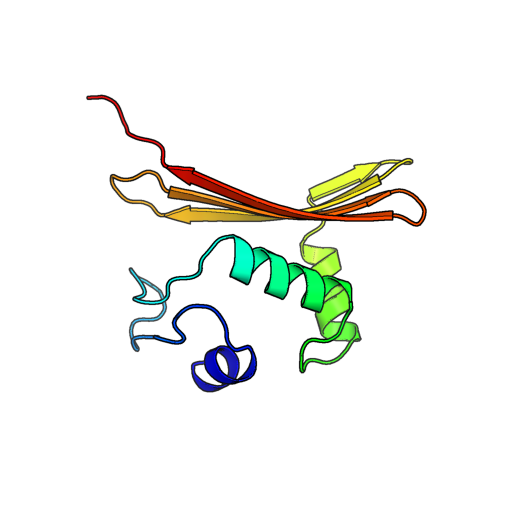8 1.00 97.25 94 THR A C 1
ATOM 746 O O . THR A 1 94 ? -9.580 5.101 2.843 1.00 97.25 94 THR A O 1
ATOM 749 N N . TYR A 1 95 ? -7.909 6.084 3.989 1.00 97.81 95 TYR A N 1
ATOM 750 C CA . TYR A 1 95 ? -7.521 7.043 2.964 1.00 97.81 95 TYR A CA 1
ATOM 751 C C . TYR A 1 95 ? -6.119 6.713 2.473 1.00 97.81 95 TYR A C 1
ATOM 753 O O . TYR A 1 95 ? -5.152 6.855 3.217 1.00 97.81 95 TYR A O 1
ATOM 761 N N . 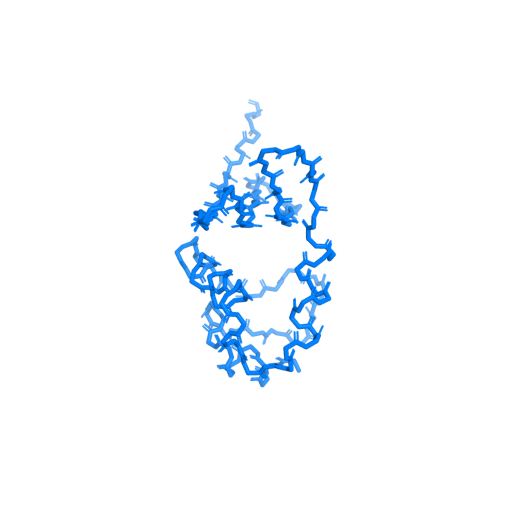VAL A 1 96 ? -6.002 6.265 1.225 1.00 98.12 96 VAL A N 1
ATOM 762 C CA . VAL A 1 96 ? -4.708 6.021 0.576 1.00 98.12 96 VAL A CA 1
ATOM 763 C C . VAL A 1 96 ? -4.240 7.309 -0.080 1.00 98.12 96 VAL A C 1
ATOM 765 O O . VAL A 1 96 ? -5.004 7.964 -0.786 1.00 98.12 96 VAL A O 1
ATOM 768 N N . PHE A 1 97 ? -2.977 7.670 0.125 1.00 97.44 97 PHE A N 1
ATOM 769 C CA . PHE A 1 97 ? -2.423 8.893 -0.433 1.00 97.44 97 PHE A CA 1
ATOM 770 C C . PHE A 1 97 ? -1.002 8.689 -0.949 1.00 97.44 97 PHE A C 1
ATOM 772 O O . PHE A 1 97 ? -0.271 7.756 -0.601 1.00 97.44 97 PHE A O 1
ATOM 779 N N . THR A 1 98 ? -0.587 9.603 -1.814 1.00 96.94 98 THR 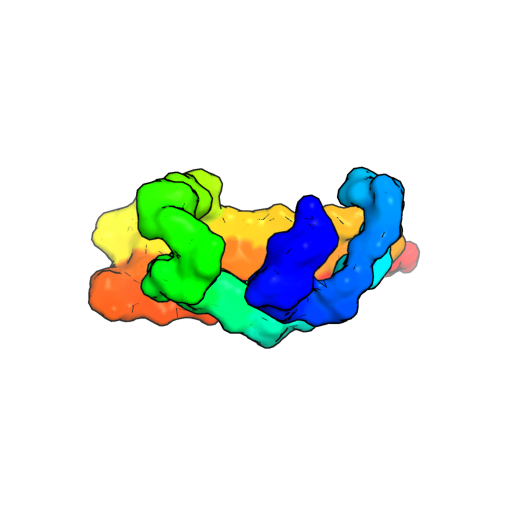A N 1
ATOM 780 C CA . THR A 1 98 ? 0.793 9.706 -2.264 1.00 96.94 98 THR A CA 1
ATOM 781 C C . THR A 1 98 ? 1.108 11.163 -2.547 1.00 96.94 98 THR A C 1
ATOM 783 O O . THR A 1 98 ? 0.435 11.813 -3.339 1.00 96.94 98 THR A O 1
ATOM 786 N N . LEU A 1 99 ? 2.154 11.657 -1.901 1.00 94.31 99 LEU A N 1
ATOM 787 C CA . LEU A 1 99 ? 2.707 12.983 -2.087 1.00 94.31 99 LEU A CA 1
ATOM 788 C C . LEU A 1 99 ? 4.007 12.862 -2.875 1.00 94.31 99 LEU A C 1
ATOM 790 O O . LEU A 1 99 ? 4.914 12.137 -2.463 1.00 94.31 99 LEU A O 1
ATOM 794 N N . ASN A 1 100 ? 4.115 13.599 -3.977 1.00 90.94 100 ASN A N 1
ATOM 795 C CA . ASN A 1 100 ? 5.367 13.815 -4.685 1.00 90.94 100 ASN A CA 1
ATOM 796 C C . ASN A 1 100 ? 5.614 15.316 -4.853 1.00 90.94 100 ASN A C 1
ATOM 798 O O . ASN A 1 100 ? 4.777 16.053 -5.361 1.00 90.94 100 ASN A O 1
ATOM 802 N N . MET A 1 101 ? 6.777 15.783 -4.417 1.00 88.12 101 MET A N 1
ATOM 803 C CA . MET A 1 101 ? 7.147 17.195 -4.474 1.00 88.12 101 MET A CA 1
ATOM 804 C C . MET A 1 101 ? 8.529 17.337 -5.081 1.00 88.12 101 MET A C 1
ATOM 806 O O . MET A 1 101 ? 9.434 16.568 -4.761 1.00 88.12 101 MET A O 1
ATOM 810 N N . ASN A 1 102 ? 8.706 18.344 -5.929 1.00 83.31 102 ASN A N 1
ATOM 811 C CA . ASN A 1 102 ? 10.003 18.688 -6.493 1.00 83.31 102 ASN A CA 1
ATOM 812 C C . ASN A 1 102 ? 10.464 19.999 -5.850 1.00 83.31 102 ASN A C 1
ATOM 814 O O . ASN A 1 102 ? 9.782 21.015 -5.966 1.00 83.31 102 ASN A O 1
ATOM 818 N N . GLY A 1 103 ? 11.586 19.969 -5.135 1.00 68.69 103 GLY A N 1
ATOM 819 C CA . GLY A 1 103 ? 12.182 21.170 -4.562 1.00 68.69 103 GLY A CA 1
ATOM 820 C C . GLY A 1 103 ? 13.236 21.724 -5.507 1.00 68.69 103 GLY A C 1
ATOM 821 O O . GLY A 1 103 ? 14.337 21.188 -5.562 1.00 68.69 103 GLY A O 1
ATOM 822 N N . SER A 1 104 ? 12.939 22.803 -6.231 1.00 59.50 104 SER A N 1
ATOM 823 C CA . SER A 1 104 ? 14.006 23.588 -6.853 1.00 59.50 104 SER A CA 1
ATOM 824 C C . SER A 1 104 ? 14.792 24.284 -5.742 1.00 59.50 104 SER A C 1
ATOM 826 O O . SER A 1 104 ? 14.226 25.120 -5.034 1.00 59.50 104 SER A O 1
ATOM 828 N N . VAL A 1 105 ? 16.078 23.966 -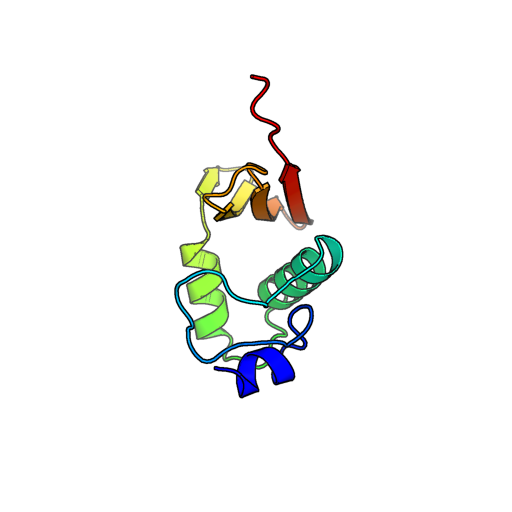5.585 1.00 54.31 105 VAL A N 1
ATOM 829 C CA . VAL A 1 105 ? 16.996 24.887 -4.905 1.00 54.31 105 VAL A CA 1
ATOM 830 C C . VAL A 1 105 ? 17.032 26.133 -5.788 1.00 54.31 105 VAL A C 1
ATOM 832 O O . VAL A 1 105 ? 17.467 26.048 -6.934 1.00 54.31 105 VAL A O 1
ATOM 835 N N . ARG A 1 106 ? 16.461 27.245 -5.314 1.00 51.12 106 ARG A N 1
ATOM 836 C CA . ARG A 1 106 ? 16.726 28.549 -5.925 1.00 51.12 106 ARG A CA 1
ATOM 837 C C . ARG A 1 106 ? 18.182 28.871 -5.588 1.00 51.12 106 ARG A C 1
ATOM 839 O O . ARG A 1 106 ? 18.515 28.893 -4.405 1.00 51.12 106 ARG A O 1
ATOM 846 N N . GLU A 1 107 ? 19.019 28.968 -6.619 1.00 47.59 107 GLU A N 1
ATOM 847 C CA . GLU A 1 107 ? 20.341 29.605 -6.525 1.00 47.59 107 GLU A CA 1
ATOM 848 C C . GLU A 1 107 ? 20.163 31.101 -6.234 1.00 47.59 107 GLU A C 1
ATOM 850 O O . GLU A 1 107 ? 19.162 31.678 -6.729 1.00 47.59 107 GLU A O 1
#

pLDDT: mean 87.68, std 14.44, range [46.25, 98.62]

InterPro domains:
  IPR001460 Penicillin-binding protein, transpeptidase [PF00905] (23-102)
  IPR012338 Beta-lactamase/transpeptidase-like [G3DSA:3.40.710.10] (1-107)
  IPR012338 Beta-lactamase/transpeptidase-like [SSF56601] (1-104)